Protein AF-A0A0F9PHM0-F1 (afdb_monomer_lite)

pLDDT: mean 83.03, std 7.57, range [45.0, 91.44]

Radius of gyration: 15.18 Å; chains: 1; bounding box: 31×32×36 Å

Organism: NCBI:txid412755

Foldseek 3Di:
DPDQDPQWDDDPNWIWGWDWDADPVRDIDIDIATADQDPLQQQLFWDWDQDPVPGIDTTGHHYSDDDDPVVVVVDPDDDDDDDPVCSNVVSVVSSD

Sequence (96 aa):
MAELPPDVYEKNGQLYRDVEQTSAEGEPWTKHRPVARTLGEAKRMHWDWYHPVYGWVLEGYKLEKDREGADILADDSQVVVVTPEQREAVAQEEGA

Secondary structure (DSSP, 8-state):
-PPPPTTEEEETTEEEEEEEEE-TTS-EEEEEEEEESSHHHHHHT-EEEEETTTEEEEESPEESSPPPHHHHHT----PPP--GGGHHHHHHHHT-

Structure (mmCIF, N/CA/C/O backbone):
data_AF-A0A0F9PHM0-F1
#
_entry.id   AF-A0A0F9PHM0-F1
#
loop_
_atom_site.group_PDB
_atom_site.id
_atom_site.type_symbol
_atom_site.label_atom_id
_atom_site.label_alt_id
_atom_site.label_comp_id
_atom_site.label_asym_id
_atom_site.label_entity_id
_atom_site.label_seq_id
_atom_site.pdbx_PDB_ins_code
_atom_site.Cartn_x
_atom_site.Cartn_y
_atom_site.Cartn_z
_atom_site.occupancy
_atom_site.B_iso_or_equiv
_atom_site.auth_seq_id
_atom_site.auth_comp_id
_atom_site.auth_asym_id
_atom_site.auth_atom_id
_atom_site.pdbx_PDB_model_num
ATOM 1 N N . MET A 1 1 ? -15.028 15.373 15.156 1.00 45.00 1 MET A N 1
ATOM 2 C CA . MET A 1 1 ? -14.467 14.723 13.954 1.00 45.00 1 MET A CA 1
ATOM 3 C C . MET A 1 1 ? -13.024 14.402 14.282 1.00 45.00 1 MET A C 1
ATOM 5 O O . MET A 1 1 ? -12.386 15.276 14.852 1.00 45.00 1 MET A O 1
ATOM 9 N N . ALA A 1 2 ? -12.562 13.166 14.074 1.00 57.81 2 ALA A N 1
ATOM 10 C CA . ALA A 1 2 ? -11.161 12.825 14.333 1.00 57.81 2 ALA A CA 1
ATOM 11 C C . ALA A 1 2 ? -10.272 13.685 13.423 1.00 57.81 2 ALA A C 1
ATOM 13 O O . ALA A 1 2 ? -10.586 13.829 12.241 1.00 57.81 2 ALA A O 1
ATOM 14 N N . GLU A 1 3 ? -9.241 14.310 13.985 1.00 69.06 3 GLU A N 1
ATOM 15 C CA . GLU A 1 3 ? -8.272 15.075 13.200 1.00 69.06 3 GLU A CA 1
ATOM 16 C C . GLU A 1 3 ? -7.556 14.113 12.248 1.00 69.06 3 GLU A C 1
ATOM 18 O O . GLU A 1 3 ? -7.006 13.099 12.681 1.00 69.06 3 GLU A O 1
ATOM 23 N N . LEU A 1 4 ? -7.628 14.394 10.944 1.00 69.38 4 LEU A N 1
ATOM 24 C CA . LEU A 1 4 ? -6.895 13.627 9.940 1.00 69.38 4 LEU A CA 1
ATOM 25 C C . LEU A 1 4 ? -5.386 13.849 10.143 1.00 69.38 4 LEU A C 1
ATOM 27 O O . LEU A 1 4 ? -4.984 14.948 10.540 1.00 69.38 4 LEU A O 1
ATOM 31 N N . PRO A 1 5 ? -4.539 12.846 9.854 1.00 76.19 5 PR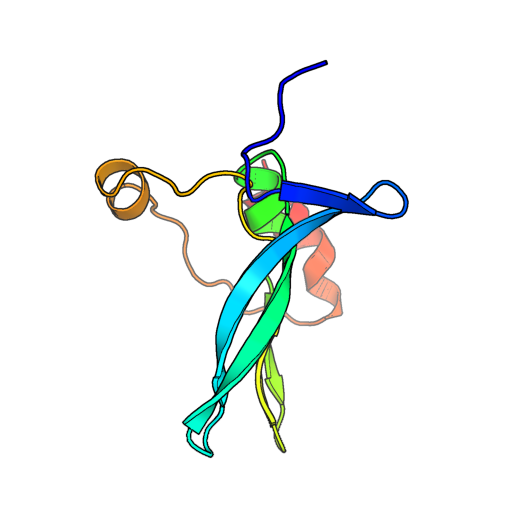O A N 1
ATOM 32 C CA . PRO A 1 5 ? -3.098 13.053 9.783 1.00 76.19 5 PRO A CA 1
ATOM 33 C C . PRO A 1 5 ? -2.756 14.224 8.841 1.00 76.19 5 PRO A C 1
ATOM 35 O O . PRO A 1 5 ? -3.460 14.418 7.850 1.00 76.19 5 PRO A O 1
ATOM 38 N N . PRO A 1 6 ? -1.677 14.986 9.101 1.00 73.12 6 PRO A N 1
ATOM 39 C CA . PRO A 1 6 ? -1.364 16.221 8.370 1.00 73.12 6 PRO A CA 1
ATOM 40 C C . PRO A 1 6 ? -1.196 16.034 6.854 1.00 73.12 6 PRO A C 1
ATOM 42 O O . PRO A 1 6 ? -1.448 16.968 6.097 1.00 73.12 6 PRO A O 1
ATOM 45 N N . ASP A 1 7 ? -0.841 14.825 6.414 1.00 79.25 7 ASP A N 1
ATOM 46 C CA . ASP A 1 7 ? -0.636 14.492 5.000 1.00 79.25 7 ASP A CA 1
ATOM 47 C C . ASP A 1 7 ? -1.874 13.860 4.336 1.00 79.25 7 ASP A C 1
ATOM 49 O O . ASP A 1 7 ? -1.799 13.429 3.184 1.00 79.25 7 ASP A O 1
ATOM 53 N N . VAL A 1 8 ? -2.998 13.743 5.055 1.00 83.31 8 VAL A N 1
ATOM 54 C CA . VAL A 1 8 ? -4.221 13.086 4.578 1.00 83.31 8 VAL A CA 1
ATOM 55 C C . VAL A 1 8 ? -5.330 14.112 4.377 1.00 83.31 8 VAL A C 1
ATOM 57 O O . VAL A 1 8 ? -5.702 14.839 5.295 1.00 83.31 8 VAL A O 1
ATOM 60 N N . TYR A 1 9 ? -5.915 14.132 3.182 1.00 87.19 9 TYR A N 1
ATOM 61 C CA . TYR A 1 9 ? -7.038 15.005 2.843 1.00 87.19 9 TYR A CA 1
ATOM 62 C C . TYR A 1 9 ? -8.201 14.222 2.242 1.00 87.19 9 TYR A C 1
ATOM 64 O O . TYR A 1 9 ? -8.035 13.134 1.692 1.00 87.19 9 TYR A O 1
ATOM 72 N N . GLU A 1 10 ? -9.398 14.796 2.331 1.00 87.19 10 GLU A N 1
ATOM 73 C CA . GLU A 1 10 ? -10.607 14.238 1.733 1.00 87.19 10 GLU A CA 1
ATOM 74 C C . GLU A 1 10 ? -10.916 14.926 0.399 1.00 87.19 10 GLU A C 1
ATOM 76 O O . GLU A 1 10 ? -10.939 16.154 0.301 1.00 87.19 10 GLU A O 1
ATOM 81 N N . LYS A 1 11 ? -11.187 14.133 -0.639 1.00 85.69 11 LYS A N 1
ATOM 82 C CA . LYS A 1 11 ? -11.644 14.605 -1.948 1.00 85.69 11 LYS A CA 1
ATOM 83 C C . LYS A 1 11 ? -12.774 13.703 -2.429 1.00 85.69 11 LYS A C 1
ATOM 85 O O . LYS A 1 11 ? -12.583 12.504 -2.591 1.00 85.69 11 LYS A O 1
ATOM 90 N N . ASN A 1 12 ? -13.951 14.282 -2.675 1.00 84.06 12 ASN A N 1
ATOM 91 C CA . ASN A 1 12 ? -15.153 13.559 -3.116 1.00 84.06 12 ASN A CA 1
ATOM 92 C C . ASN A 1 12 ? -15.555 12.383 -2.195 1.00 84.06 12 ASN A C 1
ATOM 94 O O . ASN A 1 12 ? -15.968 11.336 -2.686 1.00 84.06 12 ASN A O 1
ATOM 98 N N . GLY A 1 13 ? -15.411 12.532 -0.873 1.00 80.12 13 GLY A N 1
ATOM 99 C CA . GLY A 1 13 ? -15.737 11.475 0.096 1.00 80.12 13 GLY A CA 1
ATOM 100 C C . GLY A 1 13 ? -14.689 10.362 0.220 1.00 80.12 13 GLY A C 1
ATOM 101 O O . GLY A 1 13 ? -14.908 9.407 0.959 1.00 80.12 13 GLY A O 1
ATOM 102 N N . GLN A 1 14 ? -13.555 10.475 -0.479 1.00 84.88 14 GLN A N 1
ATOM 103 C CA . GLN A 1 14 ? -12.437 9.534 -0.426 1.00 84.88 14 GLN A CA 1
ATOM 104 C C . GLN A 1 14 ? -11.208 10.210 0.197 1.00 84.88 14 GLN A C 1
ATOM 106 O O . GLN A 1 14 ? -10.895 11.358 -0.122 1.00 84.88 14 GLN A O 1
ATOM 111 N N . LEU A 1 15 ? -10.499 9.498 1.077 1.00 87.50 15 LEU A N 1
ATOM 112 C CA . LEU A 1 15 ? -9.244 9.973 1.663 1.00 87.50 15 LEU A CA 1
ATOM 113 C C . LEU A 1 15 ? -8.062 9.711 0.731 1.00 87.50 15 LEU A C 1
ATOM 115 O O . LEU A 1 15 ? -8.000 8.659 0.087 1.00 87.50 15 LEU A O 1
ATOM 119 N N . TYR A 1 16 ? -7.115 10.646 0.710 1.00 88.94 16 TYR A N 1
ATOM 120 C CA . TYR A 1 16 ? -5.888 10.591 -0.076 1.00 88.94 16 TYR A CA 1
ATOM 121 C C . TYR A 1 16 ? -4.682 11.071 0.729 1.00 88.94 16 TYR A C 1
ATOM 123 O O . TYR A 1 16 ? -4.831 11.900 1.621 1.00 88.94 16 TYR A O 1
ATOM 131 N N . ARG A 1 17 ? -3.493 10.581 0.366 1.00 87.56 17 ARG A N 1
ATOM 132 C CA . ARG A 1 17 ? -2.184 11.077 0.808 1.00 87.56 17 ARG A CA 1
ATOM 133 C C . ARG A 1 17 ? -1.303 11.352 -0.401 1.00 87.56 17 ARG A C 1
ATOM 135 O O . ARG A 1 17 ? -1.274 10.555 -1.344 1.00 87.56 17 ARG A O 1
ATOM 142 N N . ASP A 1 18 ? -0.555 12.440 -0.337 1.00 87.19 18 ASP A N 1
ATOM 143 C CA . ASP A 1 18 ? 0.419 12.809 -1.358 1.00 87.19 18 ASP A CA 1
ATOM 144 C C . ASP A 1 18 ? 1.792 12.245 -0.990 1.00 87.19 18 ASP A C 1
ATOM 146 O O . ASP A 1 18 ? 2.263 12.390 0.136 1.00 87.19 18 ASP A O 1
ATOM 150 N N . VAL A 1 19 ? 2.420 11.550 -1.937 1.00 81.75 19 VAL A N 1
ATOM 151 C CA . VAL A 1 19 ? 3.743 10.948 -1.752 1.00 81.75 19 VAL A CA 1
ATOM 152 C C . VAL A 1 19 ? 4.669 11.471 -2.833 1.00 81.75 19 VAL A C 1
ATOM 154 O O . VAL A 1 19 ? 4.444 11.217 -4.016 1.00 81.75 19 VAL A O 1
ATOM 157 N N . GLU A 1 20 ? 5.725 12.171 -2.433 1.00 86.56 20 GLU A N 1
ATOM 158 C CA . GLU A 1 20 ? 6.785 12.564 -3.356 1.00 86.56 20 GLU A CA 1
ATOM 159 C C . GLU A 1 20 ? 7.538 11.325 -3.857 1.00 86.56 20 GLU A C 1
ATOM 161 O O . GLU A 1 20 ? 7.859 10.396 -3.109 1.00 86.56 20 GLU A O 1
ATOM 166 N N . GLN A 1 21 ? 7.772 11.288 -5.160 1.00 84.44 21 GLN A N 1
ATOM 167 C CA . GLN A 1 21 ? 8.477 10.229 -5.862 1.00 84.44 21 GLN A CA 1
ATOM 168 C C . GLN A 1 21 ? 9.439 10.854 -6.864 1.00 84.44 21 GLN A C 1
ATOM 170 O O . GLN A 1 21 ? 9.233 11.967 -7.338 1.00 84.44 21 GLN A O 1
ATOM 175 N N . THR A 1 22 ? 10.479 10.113 -7.223 1.00 86.25 22 THR A N 1
ATOM 176 C CA . THR A 1 22 ? 11.403 10.499 -8.290 1.00 86.25 22 THR A CA 1
ATOM 177 C C . THR A 1 22 ? 11.104 9.642 -9.513 1.00 86.25 22 THR A C 1
ATOM 179 O O . THR A 1 22 ? 10.978 8.421 -9.404 1.00 86.25 22 THR A O 1
ATOM 182 N N . SER A 1 23 ? 10.925 10.271 -10.672 1.00 81.12 23 SER A N 1
ATOM 183 C CA . SER A 1 23 ? 10.730 9.567 -11.937 1.00 81.12 23 SER A CA 1
ATOM 184 C C . SER A 1 23 ? 12.016 8.848 -12.358 1.00 81.12 23 SER A C 1
ATOM 186 O O . SER A 1 23 ? 13.101 9.118 -11.840 1.00 81.12 23 SER A O 1
ATOM 188 N N . ALA A 1 24 ? 11.917 7.943 -13.334 1.00 78.12 24 ALA A N 1
ATOM 189 C CA . ALA A 1 24 ? 13.095 7.287 -13.908 1.00 78.12 24 ALA A CA 1
ATOM 190 C C . ALA A 1 24 ? 14.088 8.286 -14.541 1.00 78.12 24 ALA A C 1
ATOM 192 O O . ALA A 1 24 ? 15.269 7.981 -14.679 1.00 78.12 24 ALA A O 1
ATOM 193 N N . GLU A 1 25 ? 13.609 9.480 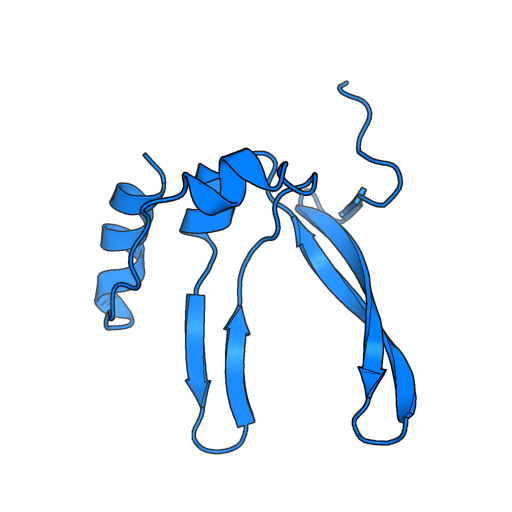-14.892 1.00 86.56 25 GLU A N 1
ATOM 194 C CA . GLU A 1 25 ? 14.382 10.578 -15.478 1.00 86.56 25 GLU A CA 1
ATOM 195 C C . GLU A 1 25 ? 14.958 11.526 -14.407 1.00 86.56 25 GLU A C 1
ATOM 197 O O . GLU A 1 25 ? 15.685 12.461 -14.732 1.00 86.56 25 GLU A O 1
ATOM 202 N N . GLY A 1 26 ? 14.686 11.269 -13.121 1.00 87.88 26 GLY A N 1
ATOM 203 C CA . GLY A 1 26 ? 15.192 12.054 -11.993 1.00 87.88 26 GLY A CA 1
ATOM 204 C C . GLY A 1 26 ? 14.296 13.222 -11.572 1.00 87.88 26 GLY A C 1
ATOM 205 O O . GLY A 1 26 ? 14.627 13.927 -10.620 1.00 87.88 26 GLY A O 1
ATOM 206 N N . GLU A 1 27 ? 13.159 13.429 -12.237 1.00 88.75 27 GLU A N 1
ATOM 207 C CA . GLU A 1 27 ? 12.246 14.529 -11.924 1.00 88.75 27 GLU A CA 1
ATOM 208 C C . GLU A 1 27 ? 11.338 14.184 -10.732 1.00 88.75 27 GLU A C 1
ATOM 210 O O . GLU A 1 27 ? 10.798 13.072 -10.666 1.00 88.75 27 GLU A O 1
ATOM 215 N N . PRO A 1 28 ? 11.141 15.105 -9.772 1.00 91.00 28 PRO A N 1
ATOM 216 C CA . PRO A 1 28 ? 10.199 14.894 -8.687 1.00 91.00 28 PRO A CA 1
ATOM 217 C C . PRO A 1 28 ? 8.762 14.945 -9.214 1.00 91.00 28 PRO A C 1
ATOM 219 O O . PRO A 1 28 ? 8.398 15.814 -10.005 1.00 91.00 28 PRO A O 1
ATOM 222 N N . TRP A 1 29 ? 7.922 14.036 -8.737 1.00 89.62 29 TRP A N 1
ATOM 223 C CA . TRP A 1 29 ? 6.490 14.045 -8.997 1.00 89.62 29 TRP A CA 1
ATOM 224 C C . TRP A 1 29 ? 5.716 13.612 -7.756 1.00 89.62 29 TRP A C 1
ATOM 226 O O . TRP A 1 29 ? 6.186 12.811 -6.946 1.00 89.62 29 TRP A O 1
ATOM 236 N N . THR A 1 30 ? 4.507 14.144 -7.601 1.00 86.56 30 THR A N 1
ATOM 237 C CA . THR A 1 30 ? 3.627 13.804 -6.482 1.00 86.56 30 THR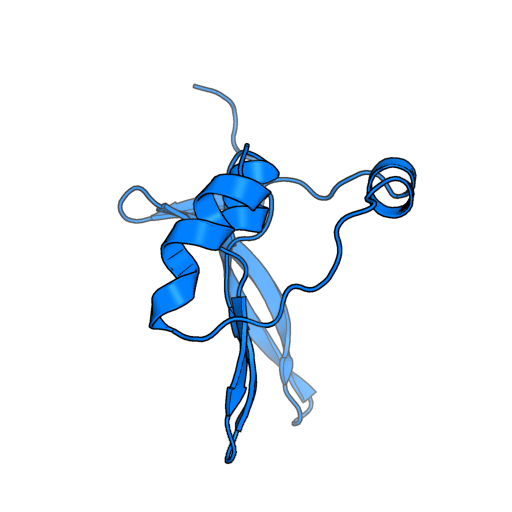 A CA 1
ATOM 238 C C . THR A 1 30 ? 2.675 12.696 -6.904 1.00 86.56 30 THR A C 1
ATOM 240 O O . THR A 1 30 ? 1.872 12.854 -7.823 1.00 86.56 30 THR A O 1
ATOM 243 N N . LYS A 1 31 ? 2.740 11.562 -6.210 1.00 84.31 31 LYS A N 1
ATOM 244 C CA . LYS A 1 31 ? 1.800 10.460 -6.375 1.00 84.31 31 LYS A CA 1
ATOM 245 C C . LYS A 1 31 ? 0.675 10.590 -5.355 1.00 84.31 31 LYS A C 1
ATOM 247 O O . LYS A 1 31 ? 0.895 10.398 -4.162 1.00 84.31 31 LYS A O 1
ATOM 252 N N . HIS A 1 32 ? -0.539 10.825 -5.836 1.00 87.88 32 HIS A N 1
ATOM 253 C CA . HIS A 1 32 ? -1.748 10.783 -5.015 1.00 87.88 32 HIS A CA 1
ATOM 254 C C . HIS A 1 32 ? -2.140 9.324 -4.749 1.00 87.88 32 HIS A C 1
ATOM 256 O O . HIS A 1 32 ? -2.380 8.556 -5.686 1.00 87.88 32 HIS A O 1
ATOM 262 N N . ARG A 1 33 ? -2.178 8.910 -3.481 1.00 85.56 33 ARG A N 1
ATOM 263 C CA . ARG A 1 33 ? -2.556 7.548 -3.074 1.00 85.56 33 ARG A CA 1
ATOM 264 C C . ARG A 1 33 ? -3.882 7.583 -2.328 1.00 85.56 33 ARG A C 1
ATOM 266 O O . ARG A 1 33 ? -3.991 8.376 -1.398 1.00 85.56 33 ARG A O 1
ATOM 273 N N . PRO A 1 34 ? -4.864 6.738 -2.681 1.00 89.62 34 PRO A N 1
ATOM 274 C CA . PRO A 1 34 ? -6.046 6.580 -1.852 1.00 89.62 34 PRO A CA 1
ATOM 275 C C . PRO A 1 34 ? -5.651 5.989 -0.496 1.00 89.62 34 PRO A C 1
ATOM 277 O O . PRO A 1 34 ? -4.693 5.214 -0.384 1.00 89.62 34 PRO A O 1
ATOM 280 N N . VAL A 1 35 ? -6.384 6.390 0.532 1.00 89.69 35 VAL A N 1
ATOM 281 C CA . VAL A 1 35 ? -6.116 6.068 1.928 1.00 89.69 35 VAL A CA 1
ATOM 282 C C . VAL A 1 35 ? -7.335 5.400 2.555 1.00 89.69 35 VAL A C 1
ATOM 284 O O . VAL A 1 35 ? -8.471 5.805 2.319 1.00 89.69 35 VAL A O 1
ATOM 287 N N . ALA A 1 36 ? -7.074 4.382 3.365 1.00 88.88 36 ALA A N 1
ATOM 288 C CA . ALA A 1 36 ? -8.025 3.682 4.213 1.00 88.88 36 ALA A CA 1
ATOM 289 C C . ALA A 1 36 ? -7.795 4.059 5.682 1.00 88.88 36 ALA A C 1
ATOM 291 O O . ALA A 1 36 ? -6.655 4.290 6.101 1.00 88.88 36 ALA A O 1
ATOM 292 N N . ARG A 1 37 ? -8.866 4.068 6.482 1.00 86.31 37 ARG A N 1
ATOM 293 C CA . ARG A 1 37 ? -8.772 4.385 7.921 1.00 86.31 37 ARG A CA 1
ATOM 294 C C . ARG A 1 37 ? -8.346 3.190 8.763 1.00 86.31 37 ARG A C 1
ATOM 296 O O . ARG A 1 37 ? -7.879 3.348 9.884 1.00 86.31 37 ARG A O 1
ATOM 303 N N . THR A 1 38 ? -8.534 1.980 8.242 1.00 86.88 38 THR A N 1
ATOM 304 C CA . THR A 1 38 ? -8.222 0.740 8.959 1.00 86.88 38 THR A CA 1
ATOM 305 C C . THR A 1 38 ? -7.311 -0.157 8.138 1.00 86.88 38 THR A C 1
ATOM 307 O O . THR A 1 38 ? -7.339 -0.138 6.907 1.00 86.88 38 THR A O 1
ATOM 310 N N . LEU A 1 39 ? -6.507 -0.975 8.824 1.00 84.69 39 LEU A N 1
ATOM 311 C CA . LEU A 1 39 ? -5.606 -1.920 8.167 1.00 84.69 39 LEU A CA 1
ATOM 312 C C . LEU A 1 39 ? -6.379 -2.939 7.317 1.00 84.69 39 LEU A C 1
ATOM 314 O O . LEU A 1 39 ? -5.972 -3.208 6.194 1.00 84.69 39 LEU A O 1
ATOM 318 N N . GLY A 1 40 ? -7.509 -3.452 7.811 1.00 86.50 40 GLY A N 1
ATOM 319 C CA . GLY A 1 40 ? -8.337 -4.408 7.068 1.00 86.50 40 GLY A CA 1
ATOM 320 C C . GLY A 1 40 ? -8.986 -3.806 5.817 1.00 86.50 40 GLY A C 1
ATOM 321 O O . GLY A 1 40 ? -9.167 -4.493 4.817 1.00 86.50 40 GLY A O 1
ATOM 322 N N . GLU A 1 41 ? -9.315 -2.513 5.828 1.00 85.81 41 GLU A N 1
ATOM 323 C CA . GLU A 1 41 ? -9.764 -1.800 4.626 1.00 85.81 41 GLU A CA 1
ATOM 324 C C . GLU A 1 41 ? -8.604 -1.586 3.640 1.00 85.81 41 GLU A C 1
ATOM 326 O O . GLU A 1 41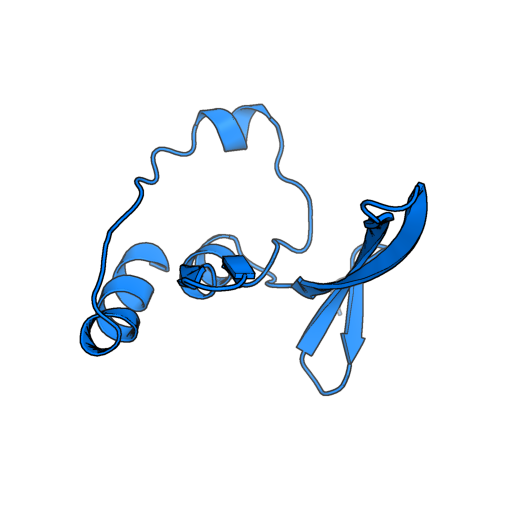 ? -8.765 -1.822 2.444 1.00 85.81 41 GLU A O 1
ATOM 331 N N . ALA A 1 42 ? -7.419 -1.215 4.138 1.00 87.25 42 ALA A N 1
ATOM 332 C CA . ALA A 1 42 ? -6.224 -1.071 3.309 1.00 87.25 42 ALA A CA 1
ATOM 333 C C . ALA A 1 42 ? -5.856 -2.394 2.610 1.00 87.25 42 ALA A C 1
ATOM 335 O O . ALA A 1 42 ? -5.616 -2.393 1.405 1.00 87.25 42 ALA A O 1
ATOM 336 N N . LYS A 1 43 ? -5.874 -3.516 3.349 1.00 86.62 43 LYS A N 1
ATOM 337 C CA . LYS A 1 43 ? -5.608 -4.870 2.831 1.00 86.62 43 LYS A CA 1
ATOM 338 C C . LYS A 1 43 ? -6.641 -5.290 1.785 1.00 86.62 43 LYS A C 1
ATOM 340 O O . LYS A 1 43 ? -6.262 -5.682 0.689 1.00 86.62 43 LYS A O 1
ATOM 345 N N . ARG A 1 44 ? -7.935 -5.096 2.063 1.00 86.56 44 ARG A N 1
ATOM 346 C CA . ARG A 1 44 ? -9.036 -5.387 1.122 1.00 86.56 44 ARG A CA 1
ATOM 347 C C . ARG A 1 44 ? -8.891 -4.736 -0.241 1.00 86.56 44 ARG A C 1
ATOM 349 O O . ARG A 1 44 ? -9.286 -5.304 -1.258 1.00 86.56 44 ARG A O 1
ATOM 356 N N . MET A 1 45 ? -8.391 -3.509 -0.241 1.00 86.31 45 MET A N 1
ATOM 357 C CA . MET A 1 45 ? -8.253 -2.719 -1.454 1.00 86.31 45 MET A CA 1
ATOM 358 C C . MET A 1 45 ? -6.887 -2.901 -2.118 1.00 86.31 45 MET A C 1
ATOM 360 O O . MET A 1 45 ? -6.677 -2.319 -3.178 1.00 86.31 45 MET A O 1
ATOM 364 N N . HIS A 1 46 ? -5.959 -3.659 -1.527 1.00 87.62 46 HIS A N 1
ATOM 365 C CA . HIS A 1 46 ? -4.612 -3.849 -2.056 1.00 87.62 46 HIS A CA 1
ATOM 366 C C . HIS A 1 46 ? -4.554 -4.985 -3.074 1.00 87.62 46 HIS A C 1
ATOM 368 O O . HIS A 1 46 ? -4.795 -6.142 -2.745 1.00 87.62 46 HIS A O 1
ATOM 374 N N . TRP A 1 47 ? -4.198 -4.641 -4.313 1.00 84.81 47 TRP A N 1
ATOM 375 C CA . TRP A 1 47 ? -4.122 -5.585 -5.420 1.00 84.81 47 TRP A CA 1
ATOM 376 C C . TRP A 1 47 ? -2.926 -5.265 -6.301 1.00 84.81 47 TRP A C 1
ATOM 378 O O . TRP A 1 47 ? -2.916 -4.276 -7.031 1.00 84.81 47 TRP A O 1
ATOM 388 N N . ASP A 1 48 ? -1.93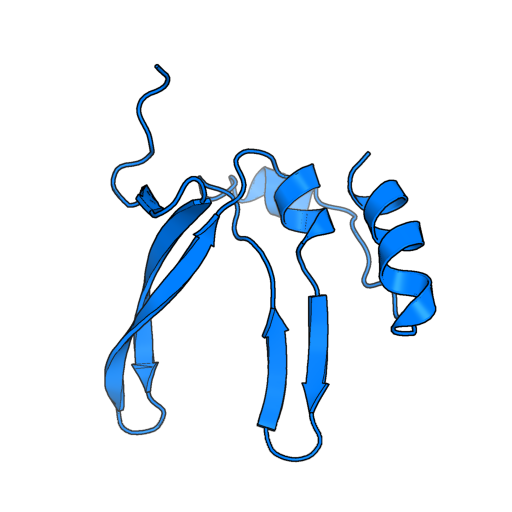7 -6.146 -6.278 1.00 87.69 48 ASP A N 1
ATOM 389 C CA . ASP A 1 48 ? -0.791 -6.051 -7.168 1.00 87.69 48 ASP A CA 1
ATOM 390 C C . ASP A 1 48 ? -0.971 -7.027 -8.326 1.00 87.69 48 ASP A C 1
ATOM 392 O O . ASP A 1 48 ? -1.337 -8.191 -8.144 1.00 87.69 48 ASP A O 1
ATOM 396 N N . TRP A 1 49 ? -0.733 -6.561 -9.546 1.00 85.81 49 TRP A N 1
ATOM 397 C CA . TRP A 1 49 ? -0.891 -7.392 -10.732 1.00 85.81 49 TRP A CA 1
ATOM 398 C C . TRP A 1 49 ? 0.136 -7.034 -11.800 1.00 85.81 49 TRP A C 1
ATOM 400 O O . TRP A 1 49 ? 0.621 -5.909 -11.883 1.00 85.81 49 TRP A O 1
ATOM 410 N N . TYR A 1 50 ? 0.503 -8.013 -12.622 1.00 84.50 50 TYR A N 1
ATOM 411 C CA . TYR A 1 50 ? 1.491 -7.820 -13.675 1.00 84.50 50 TYR A CA 1
ATOM 412 C C . TYR A 1 50 ? 0.813 -7.479 -15.007 1.00 84.50 50 TYR A C 1
ATOM 414 O O . TYR A 1 50 ? 0.011 -8.259 -15.521 1.00 84.50 50 TYR A O 1
ATOM 422 N N . HIS A 1 51 ? 1.167 -6.333 -15.591 1.00 86.56 51 HIS A N 1
ATOM 423 C CA . HIS A 1 51 ? 0.814 -5.962 -16.957 1.00 86.56 51 HIS A CA 1
ATOM 424 C C . HIS A 1 51 ? 1.984 -6.264 -17.910 1.00 86.56 51 HIS A C 1
ATOM 426 O O . HIS A 1 51 ? 3.101 -5.809 -17.659 1.00 86.56 51 HIS A O 1
ATOM 432 N N . PRO A 1 52 ? 1.758 -6.921 -19.063 1.00 85.12 52 PRO A N 1
ATOM 433 C CA . PRO A 1 52 ? 2.837 -7.317 -19.976 1.00 85.12 52 PRO A CA 1
ATOM 434 C C . PRO A 1 52 ? 3.646 -6.145 -20.555 1.00 85.12 52 PRO A C 1
ATOM 436 O O . PRO A 1 52 ? 4.804 -6.322 -20.911 1.00 85.12 52 PRO A O 1
ATOM 439 N N . VAL A 1 53 ? 3.053 -4.951 -20.650 1.00 91.44 53 VAL A N 1
ATOM 440 C CA . VAL A 1 53 ? 3.727 -3.743 -21.172 1.00 91.44 53 VAL A CA 1
ATOM 441 C C . VAL A 1 53 ? 4.280 -2.853 -20.057 1.00 91.44 53 VAL A C 1
ATOM 443 O O . VAL A 1 53 ? 5.296 -2.196 -20.249 1.00 91.44 53 VAL A O 1
ATOM 446 N N . TYR A 1 54 ? 3.614 -2.812 -18.899 1.00 81.00 54 TYR A N 1
ATOM 447 C CA . TYR A 1 54 ? 3.895 -1.820 -17.849 1.00 81.00 54 TYR A CA 1
ATOM 448 C C . TYR A 1 54 ? 4.598 -2.426 -16.629 1.00 81.00 54 TYR A C 1
ATOM 450 O O . TYR A 1 54 ? 5.006 -1.696 -15.732 1.00 81.00 54 TYR A O 1
ATOM 458 N N . GLY A 1 55 ? 4.767 -3.750 -16.596 1.00 87.06 55 GLY A N 1
ATOM 459 C CA . GLY A 1 55 ? 5.318 -4.460 -15.453 1.00 87.06 55 GLY A CA 1
ATOM 460 C C . GLY A 1 55 ? 4.318 -4.563 -14.304 1.00 87.06 55 GLY A C 1
ATOM 461 O O . GLY A 1 55 ? 3.108 -4.629 -14.518 1.00 87.06 55 GLY A O 1
ATOM 462 N N . TRP A 1 56 ? 4.827 -4.605 -13.075 1.00 82.81 56 TRP A N 1
ATOM 463 C CA . TRP A 1 56 ? 3.996 -4.667 -11.875 1.00 82.81 56 TRP A CA 1
ATOM 464 C C . TRP A 1 56 ? 3.239 -3.359 -11.652 1.00 82.81 56 TRP A C 1
ATOM 466 O O . TRP A 1 56 ? 3.832 -2.300 -11.445 1.00 82.81 56 TRP A O 1
ATOM 476 N N . VAL A 1 57 ? 1.917 -3.457 -11.658 1.00 83.44 57 VAL A N 1
ATOM 477 C CA . VAL A 1 57 ? 0.999 -2.396 -11.272 1.00 83.44 57 VAL A CA 1
ATOM 478 C C . VAL A 1 57 ? 0.631 -2.622 -9.813 1.00 83.44 57 VAL A C 1
ATOM 480 O O . VAL A 1 57 ? 0.020 -3.632 -9.473 1.00 83.44 57 VAL A O 1
ATOM 483 N N . LEU A 1 58 ? 1.046 -1.682 -8.960 1.00 85.00 58 LEU A N 1
ATOM 484 C CA . LEU A 1 58 ? 0.776 -1.722 -7.525 1.00 85.00 58 LEU A CA 1
ATOM 485 C C . LEU A 1 58 ? -0.459 -0.878 -7.208 1.00 85.00 58 LEU A C 1
ATOM 487 O O . LEU A 1 58 ? -0.369 0.360 -7.188 1.00 85.00 58 LEU A O 1
ATOM 491 N N . GLU A 1 59 ? -1.594 -1.529 -6.978 1.00 83.75 59 GLU A N 1
ATOM 492 C CA . GLU A 1 59 ? -2.890 -0.884 -6.779 1.00 83.75 59 GLU A CA 1
ATOM 493 C C . GLU A 1 59 ? -3.383 -1.038 -5.334 1.00 83.75 59 GLU A C 1
ATOM 495 O O . GLU A 1 59 ? -3.024 -1.964 -4.602 1.00 83.75 59 GLU A O 1
ATOM 500 N N . GLY A 1 60 ? -4.180 -0.065 -4.894 1.00 85.19 60 GLY A N 1
ATOM 501 C CA . GLY A 1 60 ? -4.858 -0.114 -3.606 1.00 85.19 60 GLY A CA 1
ATOM 502 C C . GLY A 1 60 ? -4.532 0.991 -2.621 1.00 85.19 60 GLY A C 1
ATOM 503 O O . GLY A 1 60 ? -3.806 1.950 -2.913 1.00 85.19 60 GLY A O 1
ATOM 504 N N . TYR A 1 61 ? -5.143 0.854 -1.446 1.00 87.62 61 TYR A N 1
ATOM 505 C CA . TYR A 1 61 ? -5.215 1.908 -0.446 1.00 87.62 61 TYR A CA 1
ATOM 506 C C . TYR A 1 61 ? -4.039 1.789 0.518 1.00 87.62 61 TYR A C 1
ATOM 508 O O . TYR A 1 61 ? -3.625 0.697 0.906 1.00 87.62 61 TYR A O 1
ATOM 516 N N . LYS A 1 62 ? -3.481 2.930 0.914 1.00 85.81 62 LYS A N 1
ATOM 517 C CA . LYS A 1 62 ? -2.526 2.991 2.023 1.00 85.81 62 LYS A CA 1
ATOM 518 C C . LYS A 1 62 ? -3.267 3.196 3.334 1.00 85.81 62 LYS A C 1
ATOM 520 O O . LYS A 1 62 ? -4.354 3.759 3.351 1.00 85.81 62 LYS A O 1
ATOM 525 N N . LEU A 1 63 ? -2.680 2.737 4.433 1.00 85.50 63 LEU A N 1
ATOM 526 C CA . LEU A 1 63 ? -3.194 3.086 5.750 1.00 85.50 63 LEU A CA 1
ATOM 527 C C . LEU A 1 63 ? -2.954 4.580 6.002 1.00 85.50 63 LEU A C 1
ATOM 529 O O . LEU A 1 63 ? -1.918 5.112 5.602 1.00 85.50 63 LEU A O 1
ATOM 533 N N . GLU A 1 64 ? -3.904 5.249 6.654 1.00 81.81 64 GLU A N 1
ATOM 534 C CA . GLU A 1 64 ? -3.835 6.690 6.946 1.00 81.81 64 GLU A CA 1
ATOM 535 C C . GLU A 1 64 ? -2.597 7.107 7.738 1.00 81.81 64 GLU A C 1
ATOM 537 O O . GLU A 1 64 ? -2.112 8.229 7.596 1.00 81.81 64 GLU A O 1
ATOM 542 N N . LYS A 1 65 ? -2.058 6.183 8.528 1.00 82.50 65 LYS A N 1
ATOM 543 C CA . LYS A 1 65 ? -0.840 6.359 9.298 1.00 82.50 65 LYS A CA 1
ATOM 544 C C . LYS A 1 65 ? 0.090 5.181 9.051 1.00 82.50 65 LYS A C 1
ATOM 546 O O . LYS A 1 65 ? -0.352 4.033 8.975 1.00 82.50 65 LYS A O 1
ATOM 551 N N . ASP A 1 66 ? 1.382 5.473 8.969 1.00 82.19 66 ASP A N 1
ATOM 552 C CA . ASP A 1 66 ? 2.404 4.438 8.907 1.00 82.19 66 ASP A CA 1
ATOM 553 C C . ASP A 1 66 ? 2.404 3.619 10.208 1.00 82.19 66 ASP A C 1
ATOM 555 O O . ASP A 1 66 ? 2.294 4.158 11.315 1.00 82.19 66 ASP A O 1
ATOM 559 N N . ARG A 1 67 ? 2.481 2.295 10.057 1.00 86.62 67 ARG A N 1
ATOM 560 C CA . ARG A 1 67 ? 2.535 1.354 11.181 1.00 86.62 67 ARG A CA 1
ATOM 561 C C . ARG A 1 67 ? 3.908 1.379 11.830 1.00 86.62 67 ARG A C 1
ATOM 563 O O . ARG A 1 67 ? 4.912 1.646 11.167 1.00 86.62 67 ARG A O 1
ATOM 570 N N . GLU A 1 68 ? 3.955 1.050 13.115 1.00 87.81 68 GLU A N 1
ATOM 571 C CA . GLU A 1 68 ? 5.230 0.845 13.790 1.00 87.81 68 GLU A CA 1
ATOM 572 C C . GLU A 1 68 ? 5.958 -0.365 13.192 1.00 87.81 68 GLU A C 1
ATOM 574 O O . GLU A 1 68 ? 5.339 -1.337 12.754 1.00 87.81 68 GLU A O 1
ATOM 579 N N . GLY A 1 69 ? 7.293 -0.324 13.177 1.00 86.25 69 GLY A N 1
ATOM 580 C CA . GLY A 1 69 ? 8.095 -1.400 12.588 1.00 86.25 69 GLY A CA 1
ATOM 581 C C . GLY A 1 69 ? 7.833 -2.765 13.232 1.00 86.25 69 GLY A C 1
ATOM 582 O O . GLY A 1 69 ? 7.818 -3.773 12.533 1.00 86.25 69 GLY A O 1
ATOM 583 N N . ALA A 1 70 ? 7.566 -2.798 14.542 1.00 87.44 70 ALA A N 1
ATOM 584 C CA . ALA A 1 70 ? 7.210 -4.024 15.254 1.00 87.44 70 ALA A CA 1
ATOM 585 C C . ALA A 1 70 ? 5.888 -4.623 14.748 1.00 87.44 70 ALA A C 1
ATOM 587 O O . ALA A 1 70 ? 5.825 -5.827 14.510 1.00 87.44 70 ALA A O 1
ATOM 588 N N . ASP A 1 71 ? 4.873 -3.788 14.506 1.00 85.69 71 ASP A N 1
ATOM 589 C CA . ASP A 1 71 ? 3.593 -4.240 13.959 1.00 85.69 71 ASP A CA 1
ATOM 590 C C . ASP A 1 71 ? 3.764 -4.792 12.547 1.00 85.69 71 ASP A C 1
ATOM 592 O O . ASP A 1 71 ? 3.140 -5.789 12.205 1.00 85.69 71 ASP A O 1
ATOM 596 N N . ILE A 1 72 ? 4.596 -4.148 11.722 1.00 84.75 72 ILE A N 1
ATOM 597 C CA . ILE A 1 72 ? 4.880 -4.604 10.355 1.00 84.75 72 ILE A CA 1
ATOM 598 C C . ILE A 1 72 ? 5.546 -5.982 10.379 1.00 84.75 72 ILE A C 1
ATOM 600 O O . ILE A 1 72 ? 5.162 -6.851 9.607 1.00 84.75 72 ILE A O 1
ATOM 604 N N . LEU A 1 73 ? 6.520 -6.196 11.267 1.00 86.81 73 LEU A N 1
ATOM 605 C CA . LEU A 1 73 ? 7.218 -7.481 11.385 1.00 86.81 73 LEU A CA 1
ATOM 606 C C . LEU A 1 73 ? 6.347 -8.590 11.987 1.00 86.81 73 LEU A C 1
ATOM 608 O O . LEU A 1 73 ? 6.618 -9.763 11.751 1.00 86.81 73 LEU A O 1
ATOM 612 N N . ALA A 1 74 ? 5.331 -8.224 12.767 1.00 88.44 74 ALA A N 1
ATOM 613 C CA . ALA A 1 74 ? 4.337 -9.152 13.291 1.00 88.44 74 ALA A CA 1
ATOM 614 C C . ALA A 1 74 ? 3.212 -9.463 12.286 1.00 88.44 74 ALA A C 1
ATOM 616 O O . ALA A 1 74 ? 2.369 -10.303 12.586 1.00 88.44 74 ALA A O 1
ATOM 617 N N . ASP A 1 75 ? 3.170 -8.791 11.127 1.00 83.12 75 ASP A N 1
ATOM 618 C CA . ASP A 1 75 ? 2.184 -9.065 10.083 1.00 83.12 75 ASP A CA 1
ATOM 619 C C . ASP A 1 75 ? 2.519 -10.384 9.379 1.00 83.12 75 ASP A C 1
ATOM 621 O O . ASP A 1 75 ? 3.520 -10.498 8.673 1.00 83.12 75 ASP A O 1
ATOM 625 N N . ASP A 1 76 ? 1.670 -11.383 9.588 1.00 84.69 76 ASP A N 1
ATOM 626 C CA . ASP A 1 76 ? 1.788 -12.731 9.042 1.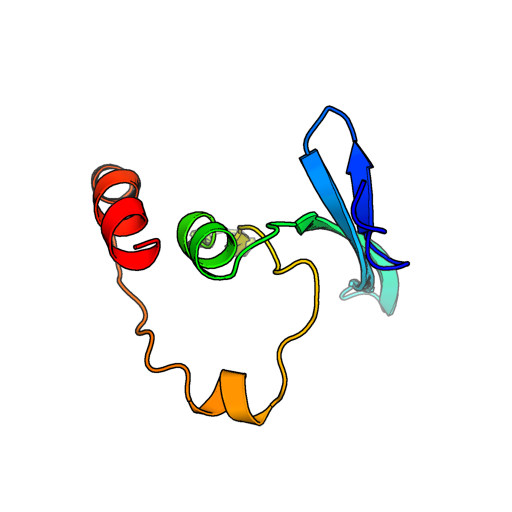00 84.69 76 ASP A CA 1
ATOM 627 C C . ASP A 1 76 ? 0.976 -12.933 7.753 1.00 84.69 76 ASP A C 1
ATOM 629 O O . ASP A 1 76 ? 0.853 -14.063 7.272 1.00 84.69 76 ASP A O 1
ATOM 633 N N . SER A 1 77 ? 0.455 -11.847 7.167 1.00 80.81 77 SER A N 1
ATOM 634 C CA . SER A 1 77 ? -0.247 -11.911 5.883 1.00 80.81 77 SER A CA 1
ATOM 635 C C . SER A 1 77 ? 0.621 -12.504 4.775 1.00 80.81 77 SER A C 1
ATOM 637 O O . SER A 1 77 ? 1.833 -12.289 4.686 1.00 80.81 77 SER A O 1
ATOM 639 N N . GLN A 1 78 ? -0.029 -13.275 3.905 1.00 81.88 78 GLN A N 1
ATOM 640 C CA . GLN A 1 78 ? 0.608 -13.963 2.790 1.00 81.88 78 GLN A CA 1
ATOM 641 C C . GLN A 1 78 ? 0.024 -13.477 1.468 1.00 81.88 78 GLN A C 1
ATOM 643 O O . GLN A 1 78 ? -1.140 -13.098 1.378 1.00 81.88 78 GLN A O 1
ATOM 648 N N . VAL A 1 79 ? 0.837 -13.508 0.413 1.00 81.94 79 VAL A N 1
ATOM 649 C CA . VAL A 1 79 ? 0.369 -13.166 -0.933 1.00 81.94 79 VAL A CA 1
ATOM 650 C C . VAL A 1 79 ? -0.553 -14.272 -1.445 1.00 81.94 79 VAL A C 1
ATOM 652 O O . VAL A 1 79 ? -0.120 -15.413 -1.615 1.00 81.94 79 VAL A O 1
ATOM 655 N N . VAL A 1 80 ? -1.801 -13.917 -1.755 1.00 84.31 80 VAL A N 1
ATOM 656 C CA . VAL A 1 80 ? -2.780 -14.816 -2.378 1.00 84.31 80 VAL A CA 1
ATOM 657 C C . VAL A 1 80 ? -2.916 -14.472 -3.860 1.00 84.31 80 VAL A C 1
ATOM 659 O O . VAL A 1 80 ? -3.297 -13.363 -4.229 1.00 84.31 80 VAL A O 1
ATOM 662 N N . VAL A 1 81 ? -2.604 -15.432 -4.733 1.00 86.25 81 VAL A N 1
ATOM 663 C CA . VAL A 1 81 ? -2.767 -15.266 -6.184 1.00 86.25 81 VAL A CA 1
ATOM 664 C C . VAL A 1 81 ? -4.196 -15.628 -6.567 1.00 86.25 81 VAL A C 1
ATOM 666 O O . VAL A 1 81 ? -4.629 -16.758 -6.347 1.00 86.25 81 VAL A O 1
ATOM 669 N N . VAL A 1 82 ? -4.916 -14.680 -7.167 1.00 83.81 82 VAL A N 1
ATOM 670 C CA . VAL A 1 82 ? -6.337 -14.840 -7.500 1.00 83.81 82 VAL A CA 1
ATOM 671 C C . VAL A 1 82 ? -6.633 -14.427 -8.938 1.00 83.81 82 VAL A C 1
ATOM 673 O O . VAL A 1 82 ? -5.978 -13.549 -9.506 1.00 83.81 82 VAL A O 1
ATOM 676 N N . THR A 1 83 ? -7.656 -15.043 -9.525 1.00 85.75 83 THR A N 1
ATOM 677 C CA . THR A 1 83 ? -8.267 -14.566 -10.776 1.00 85.75 83 THR A CA 1
ATOM 678 C C . THR A 1 83 ? -9.137 -13.327 -10.522 1.00 85.75 83 THR A C 1
ATOM 680 O O . THR A 1 83 ? -9.546 -13.098 -9.380 1.00 85.75 83 THR A O 1
ATOM 683 N N . PRO A 1 84 ? -9.444 -12.505 -11.547 1.00 83.12 84 PRO A N 1
ATOM 684 C CA . PRO A 1 84 ? -10.338 -11.356 -11.395 1.00 83.12 84 PRO A CA 1
ATOM 685 C C . PRO A 1 84 ? -11.686 -11.698 -10.745 1.00 83.12 84 PRO A C 1
ATOM 687 O O . PRO A 1 84 ? -12.165 -10.936 -9.912 1.00 83.12 84 PRO A O 1
ATOM 690 N N . GLU A 1 85 ? -12.259 -12.858 -11.067 1.00 86.38 85 GLU A N 1
ATOM 691 C CA . GLU A 1 85 ? -13.544 -13.333 -10.548 1.00 86.38 85 GLU A CA 1
ATOM 692 C C . GLU A 1 85 ? -13.490 -13.710 -9.057 1.00 86.38 85 GLU A C 1
ATOM 694 O O . GLU A 1 85 ? -14.509 -13.690 -8.373 1.00 86.38 85 GLU A O 1
ATOM 699 N N . GLN A 1 86 ? -12.305 -14.043 -8.536 1.00 86.31 86 GLN A N 1
ATOM 700 C CA . GLN A 1 86 ? -12.095 -14.440 -7.138 1.00 86.31 86 GLN A CA 1
ATOM 701 C C . GLN A 1 86 ? -11.792 -13.255 -6.208 1.00 86.31 86 GLN A C 1
ATOM 703 O O . GLN A 1 86 ? -11.792 -13.427 -4.988 1.00 86.31 86 GLN A O 1
ATOM 708 N N . ARG A 1 87 ? -11.543 -12.059 -6.762 1.00 81.50 87 ARG A N 1
ATOM 709 C CA . ARG A 1 87 ? -11.079 -10.885 -6.004 1.00 81.50 87 ARG A CA 1
ATOM 710 C C . ARG A 1 87 ? -12.010 -10.513 -4.855 1.00 81.50 87 ARG A C 1
ATOM 712 O O . ARG A 1 87 ? -11.540 -10.357 -3.737 1.00 81.50 87 ARG A O 1
ATOM 719 N N . GLU A 1 88 ? -13.314 -10.399 -5.106 1.00 81.12 88 GLU A N 1
ATOM 720 C CA . GLU A 1 88 ? -14.272 -9.959 -4.079 1.00 81.12 88 GLU A CA 1
ATOM 721 C C . GLU A 1 88 ? -14.384 -10.941 -2.909 1.00 81.12 88 GLU A C 1
ATOM 723 O O . GLU A 1 88 ? -14.468 -10.509 -1.761 1.00 81.12 88 GLU A O 1
ATOM 728 N N . ALA A 1 89 ? -14.356 -12.247 -3.187 1.00 82.25 89 ALA A N 1
ATOM 729 C CA . ALA A 1 89 ? -14.452 -13.276 -2.155 1.00 82.25 89 ALA A CA 1
ATOM 730 C C . ALA A 1 89 ? -13.230 -13.242 -1.224 1.00 82.25 89 ALA A C 1
ATOM 732 O O . ALA A 1 89 ? -13.378 -13.187 -0.008 1.00 82.25 89 ALA A O 1
ATOM 733 N N . VAL A 1 90 ? -12.029 -13.180 -1.803 1.00 83.25 90 VAL A N 1
ATOM 734 C CA . VAL A 1 90 ? -10.766 -13.156 -1.048 1.00 83.25 90 VAL A CA 1
ATOM 735 C C . VAL A 1 90 ? -10.588 -11.827 -0.309 1.00 83.25 90 VAL A C 1
ATOM 737 O O . VAL A 1 90 ? -10.102 -11.810 0.818 1.00 83.25 90 VAL A O 1
ATOM 740 N N . ALA A 1 91 ? -11.063 -10.712 -0.882 1.00 80.06 91 ALA A N 1
ATOM 741 C CA . ALA A 1 91 ? -11.077 -9.420 -0.196 1.00 80.06 91 ALA A CA 1
ATOM 742 C C . ALA A 1 91 ? -11.831 -9.503 1.142 1.00 80.06 91 ALA A C 1
ATOM 744 O O . ALA A 1 91 ? -11.376 -8.977 2.155 1.00 80.06 91 ALA A O 1
ATOM 745 N N . GLN A 1 92 ? -13.000 -10.147 1.161 1.00 73.44 92 GLN A N 1
ATOM 746 C CA . GLN A 1 92 ? -13.817 -10.241 2.372 1.00 73.44 92 GLN A CA 1
ATOM 747 C C . GLN A 1 92 ? -13.133 -11.048 3.481 1.00 73.44 92 GLN A C 1
ATOM 749 O O . GLN A 1 92 ? -13.311 -10.708 4.647 1.00 73.44 92 GLN A O 1
ATOM 754 N N . GLU A 1 93 ? -12.338 -12.058 3.122 1.00 75.00 93 GLU A N 1
ATOM 755 C CA . GLU A 1 93 ? -11.586 -12.890 4.069 1.00 75.00 93 GLU A CA 1
ATOM 756 C C . GLU A 1 93 ? -10.360 -12.158 4.642 1.00 75.00 93 GLU A C 1
ATOM 758 O O . GLU A 1 93 ? -10.167 -12.159 5.852 1.00 75.00 93 GLU A O 1
ATOM 763 N N . GLU A 1 94 ? -9.583 -11.460 3.806 1.00 66.31 94 GLU A N 1
ATOM 764 C CA . GLU A 1 94 ? -8.391 -10.691 4.226 1.00 66.31 94 GLU A CA 1
ATOM 765 C C . GLU A 1 94 ? -8.725 -9.409 5.012 1.00 66.31 94 GLU A C 1
ATOM 767 O O . GLU A 1 94 ? -7.878 -8.819 5.688 1.00 66.31 94 GLU A O 1
ATOM 772 N N . GLY A 1 95 ? -9.957 -8.918 4.872 1.00 61.12 95 GLY A N 1
ATOM 773 C CA . GLY A 1 95 ? -10.434 -7.696 5.510 1.00 61.12 95 GLY A CA 1
ATOM 774 C C . GLY A 1 95 ? -11.149 -7.867 6.845 1.00 61.12 95 GLY A C 1
ATOM 775 O O . GLY A 1 95 ? -11.584 -6.840 7.386 1.00 61.12 95 GLY A O 1
ATOM 776 N N . ALA A 1 96 ? -11.338 -9.114 7.288 1.00 52.66 96 ALA A N 1
ATOM 777 C CA . ALA A 1 96 ? -12.017 -9.517 8.520 1.00 52.66 96 ALA A CA 1
ATOM 778 C C . ALA A 1 96 ? -11.073 -9.486 9.732 1.00 52.66 96 ALA A C 1
ATOM 780 O O . ALA A 1 96 ? -11.568 -9.122 10.824 1.00 52.66 96 ALA A O 1
#